Protein AF-A0A7X1J0X2-F1 (afdb_monomer_lite)

Foldseek 3Di:
DPPQPCLQVLNQDQLNVLLVVCCVVPVDPLSVVLNVLSVDNCPDPVSSVVNRVSSVPDVSLVVSLVVLLVVLVVQLVVLVVPDDDPVSVVSNVVSVVSSVVSD

InterPro domains:
  IPR008949 Isoprenoid synthase domain superfamily [G3DSA:1.10.600.10] (1-102)
  IPR008949 Isoprenoid synthase domain superfamily [SSF48576] (1-101)

pLDDT: mean 92.29, std 8.59, range [50.12, 98.19]

Secondary structure (DSSP, 8-state):
--TTHHHHTT---HHHHHHHHHHHHH--HHHHHHHHHHHS---SHHHHHHHHHHHHHSHHHHHHHHHHHHHHHHHHHHHTTSPPSHHHHHHHHHHHHHHHHT-

Radius of gyration: 17.36 Å; chains: 1; bounding box: 36×30×46 Å

Sequence (103 aa):
KTPGTDLREGIPTLPVLRLRERAQRLGLAEDIALCELLDSDLTDDVRHAEALTALRVHPALEQARRDTVRYAEDARASLAPLPECDAKAALMELCDAVVHRAG

Organism: NCBI:txid2759956

Structure (mmCIF, N/CA/C/O backbone):
data_AF-A0A7X1J0X2-F1
#
_entry.id   AF-A0A7X1J0X2-F1
#
loop_
_atom_site.group_PDB
_atom_site.id
_atom_site.type_symbol
_atom_site.label_atom_id
_atom_site.label_alt_id
_atom_site.label_comp_id
_atom_site.label_asym_id
_atom_site.label_entity_id
_atom_site.label_seq_id
_atom_site.pdbx_PDB_ins_code
_atom_site.Cartn_x
_atom_site.Cartn_y
_atom_site.Cartn_z
_atom_site.occupancy
_atom_site.B_iso_or_equiv
_atom_site.auth_seq_id
_atom_site.auth_comp_id
_atom_site.auth_asym_id
_atom_site.auth_atom_id
_atom_site.pdbx_PDB_model_num
ATOM 1 N N . LYS A 1 1 ? -1.779 15.455 -2.492 1.00 54.75 1 LYS A N 1
ATOM 2 C CA . LYS A 1 1 ? -3.061 15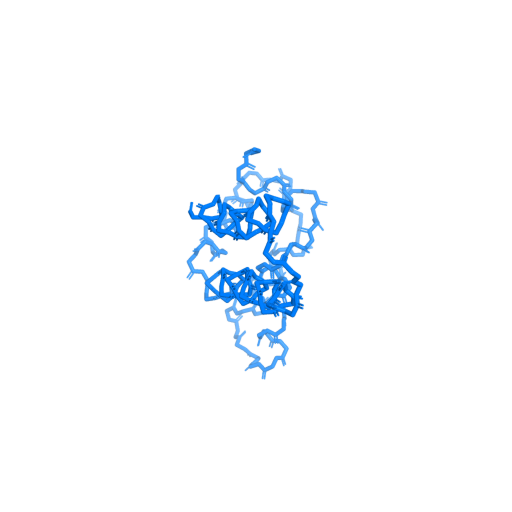.322 -1.759 1.00 54.75 1 LYS A CA 1
ATOM 3 C C . LYS A 1 1 ? -2.771 15.401 -0.267 1.00 54.75 1 LYS A C 1
ATOM 5 O O . LYS A 1 1 ? -1.675 15.008 0.121 1.00 54.75 1 LYS A O 1
ATOM 10 N N . THR A 1 2 ? -3.709 15.886 0.545 1.00 64.81 2 THR A N 1
ATOM 11 C CA . THR A 1 2 ? -3.591 15.818 2.009 1.00 64.81 2 THR A CA 1
ATOM 12 C C . THR A 1 2 ? -3.608 14.344 2.442 1.00 64.81 2 THR A C 1
ATOM 14 O O . THR A 1 2 ? -4.482 13.601 1.979 1.00 64.81 2 THR A O 1
ATOM 17 N N . PRO A 1 3 ? -2.651 13.875 3.266 1.00 73.44 3 PRO A N 1
ATOM 18 C CA . PRO A 1 3 ? -2.630 12.489 3.734 1.00 73.44 3 PRO A CA 1
ATOM 19 C C . PRO A 1 3 ? -3.958 12.088 4.392 1.00 73.44 3 PRO A C 1
ATOM 21 O O . PRO A 1 3 ? -4.514 12.855 5.171 1.00 73.44 3 PRO A O 1
ATOM 24 N N . GLY A 1 4 ? -4.462 10.890 4.081 1.00 81.06 4 GLY A N 1
ATOM 25 C CA . GLY A 1 4 ? -5.699 10.362 4.668 1.00 81.06 4 GLY A CA 1
ATOM 26 C C . GLY A 1 4 ? -7.001 10.796 3.984 1.00 81.06 4 GLY A C 1
ATOM 27 O O . GLY A 1 4 ? -8.061 10.445 4.487 1.00 81.06 4 GLY A O 1
ATOM 28 N N . THR A 1 5 ? -6.954 11.509 2.851 1.00 87.19 5 THR A N 1
ATOM 29 C CA . THR A 1 5 ? -8.169 11.861 2.078 1.00 87.19 5 THR A CA 1
ATOM 30 C C . THR A 1 5 ? -8.973 10.612 1.701 1.00 87.19 5 THR A C 1
ATOM 32 O O . THR A 1 5 ? -10.163 10.549 1.981 1.00 87.19 5 THR A O 1
ATOM 35 N N . ASP A 1 6 ? -8.299 9.577 1.187 1.00 90.62 6 ASP A N 1
ATOM 36 C CA . ASP A 1 6 ? -8.953 8.326 0.783 1.00 90.62 6 ASP A CA 1
ATOM 37 C C . ASP A 1 6 ? -9.651 7.625 1.969 1.00 90.62 6 ASP A C 1
ATOM 39 O O . ASP A 1 6 ? -10.677 6.981 1.781 1.00 90.62 6 ASP A O 1
ATOM 43 N N . LEU A 1 7 ? -9.151 7.800 3.205 1.00 89.88 7 LEU A N 1
ATOM 44 C CA . LEU A 1 7 ? -9.811 7.275 4.409 1.00 89.88 7 LEU A CA 1
ATOM 45 C C . LEU A 1 7 ? -11.144 7.981 4.682 1.00 89.88 7 LEU A C 1
ATOM 47 O O . LEU A 1 7 ? -12.112 7.320 5.037 1.00 89.88 7 LEU A O 1
ATOM 51 N N . ARG A 1 8 ? -11.221 9.305 4.484 1.00 89.94 8 ARG A N 1
ATOM 52 C CA . ARG A 1 8 ? -12.485 10.055 4.646 1.00 89.94 8 ARG A CA 1
ATOM 53 C C . ARG A 1 8 ? -13.503 9.714 3.575 1.00 89.94 8 ARG A C 1
ATOM 55 O O . ARG A 1 8 ? -14.698 9.741 3.832 1.00 89.94 8 ARG A O 1
ATOM 62 N N . GLU A 1 9 ? -13.022 9.404 2.379 1.00 89.50 9 GLU A N 1
ATOM 63 C CA . GLU A 1 9 ? -13.857 8.974 1.258 1.00 89.50 9 GLU A CA 1
ATOM 64 C C . GLU A 1 9 ? -14.275 7.495 1.379 1.00 89.50 9 GLU A C 1
ATOM 66 O O . GLU A 1 9 ? -15.028 7.004 0.541 1.00 89.50 9 GLU A O 1
ATOM 71 N N . GLY A 1 10 ? -13.796 6.774 2.405 1.00 87.94 10 GLY A N 1
ATOM 72 C CA . GLY A 1 10 ? -14.081 5.352 2.599 1.00 87.94 10 GLY A CA 1
ATOM 73 C C . GLY A 1 10 ? -13.469 4.461 1.515 1.00 87.94 10 GLY A C 1
ATOM 74 O O . GLY A 1 10 ? -13.956 3.358 1.271 1.00 87.94 10 GLY A O 1
ATOM 75 N N . ILE A 1 11 ? -12.418 4.929 0.835 1.00 90.88 11 ILE A N 1
ATOM 76 C CA . ILE A 1 11 ? -11.767 4.217 -0.264 1.00 90.88 11 ILE A CA 1
ATOM 77 C C . ILE A 1 11 ? -10.656 3.323 0.310 1.00 90.88 11 ILE A C 1
ATOM 79 O O . ILE A 1 11 ? -9.630 3.827 0.784 1.00 90.88 11 ILE A O 1
ATOM 83 N N . PRO A 1 12 ? -10.799 1.985 0.247 1.00 91.81 12 PRO A N 1
ATOM 84 C CA . PRO A 1 12 ? -9.802 1.072 0.785 1.00 91.81 12 PRO A CA 1
ATOM 85 C C . PRO A 1 12 ? -8.586 0.999 -0.145 1.00 91.81 12 PRO A C 1
ATOM 87 O O . PRO A 1 12 ? -8.552 0.244 -1.117 1.00 91.81 12 PRO A O 1
ATOM 90 N N . THR A 1 13 ? -7.560 1.787 0.166 1.00 93.75 13 THR A N 1
ATOM 91 C CA . THR A 1 13 ? -6.259 1.725 -0.516 1.00 93.75 13 THR A CA 1
ATOM 92 C C . THR A 1 13 ? -5.444 0.506 -0.072 1.00 93.75 13 THR A C 1
ATOM 94 O O . THR A 1 13 ? -5.796 -0.198 0.877 1.00 93.75 13 THR A O 1
ATOM 97 N N . LEU A 1 14 ? -4.324 0.238 -0.752 1.00 94.69 14 LEU A N 1
ATOM 98 C CA . LEU A 1 14 ? -3.524 -0.974 -0.541 1.00 94.69 14 LEU A CA 1
ATOM 99 C C . LEU A 1 14 ? -3.133 -1.249 0.931 1.00 94.69 14 LEU A C 1
ATOM 101 O O . LEU A 1 14 ? -3.275 -2.399 1.346 1.00 94.69 14 LEU A O 1
ATOM 105 N N . PRO A 1 15 ? -2.719 -0.264 1.759 1.00 95.12 15 PRO A N 1
ATOM 106 C CA . PRO A 1 15 ? -2.459 -0.510 3.182 1.00 95.12 15 PRO A CA 1
ATOM 107 C C . PRO A 1 15 ? -3.681 -1.046 3.946 1.00 95.12 15 PRO A C 1
ATOM 109 O O . PRO A 1 15 ? -3.539 -1.948 4.768 1.00 95.12 15 PRO A O 1
ATOM 112 N N . VAL A 1 16 ? -4.885 -0.544 3.644 1.00 96.50 16 VAL A N 1
ATOM 113 C CA . VAL A 1 16 ? -6.144 -1.005 4.258 1.00 96.50 16 VAL A CA 1
ATOM 114 C C . VAL A 1 16 ? -6.470 -2.430 3.811 1.00 96.50 16 VAL A C 1
ATOM 116 O O . VAL A 1 16 ? -6.841 -3.271 4.627 1.00 96.50 16 VAL A O 1
ATOM 119 N N . LEU A 1 17 ? -6.271 -2.742 2.527 1.00 97.12 17 LEU A N 1
ATOM 120 C CA . LEU A 1 17 ? -6.472 -4.098 2.007 1.00 97.12 17 LEU A CA 1
ATOM 121 C C . LEU A 1 17 ? -5.517 -5.106 2.665 1.00 97.12 17 LEU A C 1
ATOM 123 O O . LEU A 1 17 ? -5.947 -6.186 3.066 1.00 97.12 17 LEU A O 1
ATOM 127 N N . ARG A 1 18 ? -4.241 -4.738 2.843 1.00 97.81 18 ARG A N 1
ATOM 128 C CA . ARG A 1 18 ? -3.244 -5.580 3.525 1.00 97.81 18 ARG A CA 1
ATOM 129 C C . ARG A 1 18 ? -3.527 -5.761 5.009 1.00 97.81 18 ARG A C 1
ATOM 131 O O . ARG A 1 18 ? -3.297 -6.849 5.532 1.00 97.81 18 ARG A O 1
ATOM 138 N N . LEU A 1 19 ? -4.040 -4.733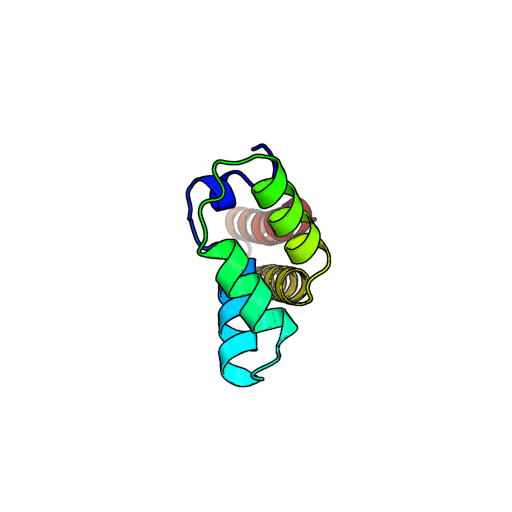 5.681 1.00 98.00 19 LEU A N 1
ATOM 139 C CA . LEU A 1 19 ? -4.526 -4.853 7.054 1.00 98.00 19 LEU A CA 1
ATOM 140 C C . LEU A 1 19 ? -5.667 -5.878 7.136 1.00 98.00 19 LEU A C 1
ATOM 142 O O . LEU A 1 19 ? -5.579 -6.803 7.936 1.00 98.00 19 LEU A O 1
ATOM 146 N N . ARG A 1 20 ? -6.690 -5.770 6.279 1.00 97.94 20 ARG A N 1
ATOM 147 C CA . ARG A 1 20 ? -7.835 -6.699 6.275 1.00 97.94 20 ARG A CA 1
ATOM 148 C C . ARG A 1 20 ? -7.416 -8.143 5.992 1.00 97.94 20 ARG A C 1
ATOM 150 O O . ARG A 1 20 ? -7.863 -9.057 6.677 1.00 97.94 20 ARG A O 1
ATOM 157 N N . GLU A 1 21 ? -6.523 -8.354 5.027 1.00 97.94 21 GLU A N 1
ATOM 158 C CA . GLU A 1 21 ? -5.950 -9.677 4.742 1.00 97.94 21 GLU A CA 1
ATOM 159 C C . GLU A 1 21 ? -5.213 -10.247 5.965 1.00 97.94 21 GLU A C 1
ATOM 161 O O . GLU A 1 21 ? -5.364 -11.420 6.312 1.00 97.94 21 GLU A O 1
ATOM 166 N N . ARG A 1 22 ? -4.420 -9.413 6.647 1.00 97.38 22 ARG A N 1
ATOM 167 C CA . ARG A 1 22 ? -3.693 -9.808 7.855 1.00 97.38 22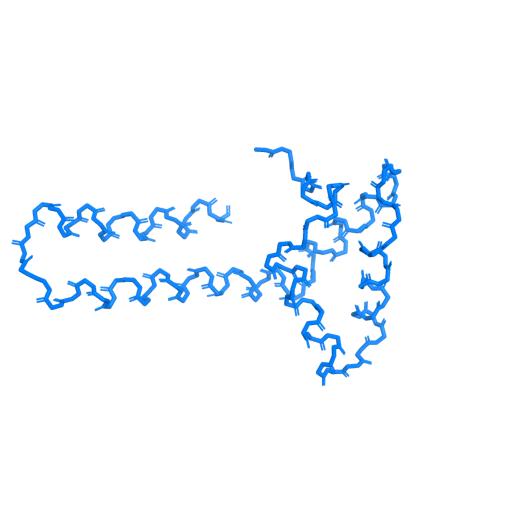 ARG A CA 1
ATOM 168 C C . ARG A 1 22 ? -4.646 -10.146 9.006 1.00 97.38 22 ARG A C 1
ATOM 170 O O . ARG A 1 22 ? -4.456 -11.196 9.616 1.00 97.38 22 ARG A O 1
ATOM 177 N N . ALA A 1 23 ? -5.682 -9.336 9.229 1.00 97.69 23 ALA A N 1
ATOM 178 C CA . ALA A 1 23 ? -6.729 -9.585 10.218 1.00 97.69 23 ALA A CA 1
ATOM 179 C C . ALA A 1 23 ? -7.426 -10.930 9.967 1.00 97.69 23 ALA A C 1
ATOM 181 O O . ALA A 1 23 ? -7.535 -11.747 10.875 1.00 97.69 23 ALA A O 1
ATOM 182 N N . GLN A 1 24 ? -7.819 -11.209 8.719 1.00 97.75 24 GLN A N 1
ATOM 183 C CA . GLN A 1 24 ? -8.453 -12.478 8.341 1.00 97.75 24 GLN A CA 1
ATOM 184 C C . GLN A 1 24 ? -7.529 -13.682 8.549 1.00 97.75 24 GLN A C 1
ATOM 186 O O . GLN A 1 24 ? -7.972 -14.742 8.983 1.00 97.75 24 GLN A O 1
ATOM 191 N N . ARG A 1 25 ? -6.239 -13.532 8.231 1.00 97.88 25 ARG A N 1
ATOM 192 C CA . ARG A 1 25 ? -5.268 -14.629 8.289 1.00 97.88 25 ARG A CA 1
ATOM 193 C C . ARG A 1 25 ? -4.765 -14.923 9.700 1.00 97.88 25 ARG A C 1
ATOM 195 O O . ARG A 1 25 ? -4.490 -16.079 10.006 1.00 97.88 25 ARG A O 1
ATOM 202 N N . LEU A 1 26 ? -4.551 -13.890 10.514 1.00 97.38 26 LEU A N 1
ATOM 203 C CA . LEU A 1 26 ? -3.920 -14.011 11.831 1.00 97.38 26 LEU A CA 1
ATOM 204 C C . LEU A 1 26 ? -4.905 -13.872 12.994 1.00 97.38 26 LEU A C 1
ATOM 206 O O . LEU A 1 26 ? -4.595 -14.344 14.083 1.00 97.38 26 LEU A O 1
ATOM 210 N N . GLY A 1 27 ? -6.060 -13.235 12.787 1.00 96.31 27 GLY A N 1
ATOM 211 C CA . GLY A 1 27 ? -7.071 -13.037 13.828 1.00 96.31 27 GLY A CA 1
ATOM 212 C C . GLY A 1 27 ? -6.599 -12.178 15.004 1.00 96.31 27 GLY A C 1
ATOM 213 O O . GLY A 1 27 ? -7.092 -12.354 16.115 1.00 96.31 27 GLY A O 1
ATOM 214 N N . LEU A 1 28 ? -5.619 -11.293 14.790 1.00 96.94 28 LEU A N 1
ATOM 215 C CA . LEU A 1 28 ? -5.087 -10.425 15.841 1.00 96.94 28 LEU A CA 1
ATOM 216 C C . LEU A 1 28 ? -6.136 -9.386 16.250 1.00 96.94 28 LEU A C 1
ATOM 218 O O . LEU A 1 28 ? -6.746 -8.745 15.392 1.00 96.94 28 LEU A O 1
ATOM 222 N N . ALA A 1 29 ? -6.338 -9.216 17.557 1.00 97.31 29 ALA A N 1
ATOM 223 C CA . ALA A 1 29 ? -7.370 -8.329 18.089 1.00 97.31 29 ALA A CA 1
ATOM 224 C C . ALA A 1 29 ? -7.131 -6.867 17.683 1.00 97.31 29 ALA A C 1
ATOM 226 O O . ALA A 1 29 ? -8.077 -6.155 17.357 1.00 97.31 29 ALA A O 1
ATOM 227 N N . GLU A 1 30 ? -5.869 -6.436 17.644 1.00 96.31 30 GLU A N 1
ATOM 228 C CA . GLU A 1 30 ? -5.470 -5.103 17.200 1.00 96.31 30 GLU A CA 1
ATOM 229 C C . GLU A 1 30 ? -5.761 -4.856 15.711 1.00 96.31 30 GLU A C 1
ATOM 231 O O . GLU A 1 30 ? -6.217 -3.771 15.347 1.00 96.31 30 GLU A O 1
ATOM 236 N N . ASP A 1 31 ? -5.571 -5.868 14.858 1.00 97.81 31 ASP A N 1
ATOM 237 C CA . ASP A 1 31 ? -5.833 -5.759 13.422 1.00 97.81 31 ASP A CA 1
ATOM 238 C C . ASP A 1 31 ? -7.347 -5.673 13.165 1.00 97.81 31 ASP A C 1
ATOM 240 O O . ASP A 1 31 ? -7.796 -4.888 12.327 1.00 97.81 31 ASP A O 1
ATOM 244 N N . ILE A 1 32 ? -8.137 -6.462 13.904 1.00 98.19 32 ILE A N 1
ATOM 245 C CA . ILE A 1 32 ? -9.605 -6.456 13.832 1.00 98.19 32 ILE A CA 1
ATOM 246 C C . ILE A 1 32 ? -10.152 -5.105 14.303 1.00 98.19 32 ILE A C 1
ATOM 248 O O . ILE A 1 32 ? -10.922 -4.484 13.574 1.00 98.19 32 ILE A O 1
ATOM 252 N N . ALA A 1 33 ? -9.702 -4.606 15.458 1.00 97.75 33 ALA A N 1
ATOM 253 C CA . ALA A 1 33 ? -10.140 -3.315 15.989 1.00 97.75 33 ALA A CA 1
ATOM 254 C C . ALA A 1 33 ? -9.799 -2.152 15.042 1.00 97.75 33 ALA A C 1
ATOM 256 O O . ALA A 1 33 ? -10.606 -1.244 14.846 1.00 97.75 33 ALA A O 1
ATOM 257 N N . LEU A 1 34 ? -8.623 -2.187 14.402 1.00 97.50 34 LEU A N 1
ATOM 258 C CA . LEU A 1 34 ? -8.269 -1.179 13.405 1.00 97.50 34 LEU A CA 1
ATOM 259 C C . LEU A 1 34 ? -9.134 -1.289 12.139 1.00 97.50 34 LEU A C 1
ATOM 261 O O . LEU A 1 34 ? -9.494 -0.259 11.571 1.00 97.50 34 LEU A O 1
ATOM 265 N N . CYS A 1 35 ? -9.503 -2.499 11.702 1.00 97.62 35 CYS A N 1
ATOM 266 C CA . CYS A 1 35 ? -10.472 -2.667 10.612 1.00 97.62 35 CYS A CA 1
ATOM 267 C C . CYS A 1 35 ? -11.832 -2.055 10.974 1.00 97.62 35 CYS A C 1
ATOM 269 O O . CYS A 1 35 ? -12.379 -1.301 10.177 1.00 97.62 35 CYS A O 1
ATOM 271 N N . GLU A 1 36 ? -12.340 -2.316 12.180 1.00 96.81 36 GLU A N 1
ATOM 272 C CA . GLU A 1 36 ? -13.614 -1.762 12.659 1.00 96.81 36 GLU A CA 1
ATOM 273 C C . GLU A 1 36 ? -13.587 -0.229 12.737 1.00 96.81 36 GLU A C 1
ATOM 275 O O . GLU A 1 36 ? -14.548 0.428 12.334 1.00 96.81 36 GLU A O 1
ATOM 280 N N . LEU A 1 37 ? -12.477 0.359 13.199 1.00 96.06 37 LEU A N 1
ATOM 281 C CA . LEU A 1 37 ? -12.295 1.811 13.198 1.00 96.06 37 LEU A CA 1
ATOM 282 C C . LEU A 1 37 ? -12.327 2.380 11.771 1.00 96.06 37 LEU A C 1
ATOM 284 O O . LEU A 1 37 ? -12.982 3.396 11.537 1.00 96.06 37 LEU A O 1
ATOM 288 N N . LEU A 1 38 ? -11.651 1.726 10.822 1.00 95.44 38 LEU A N 1
ATOM 289 C CA . LEU A 1 38 ? -11.609 2.139 9.414 1.00 95.44 38 LEU 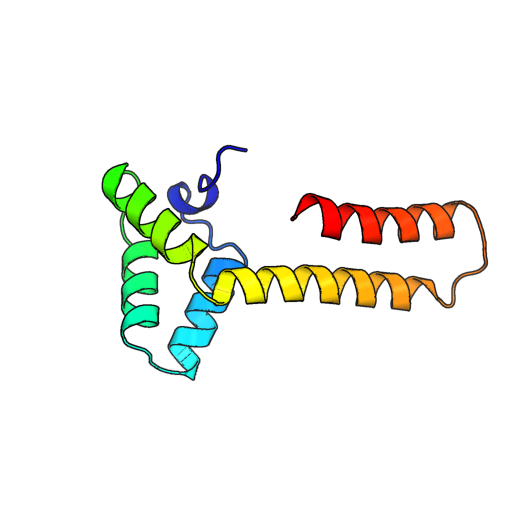A CA 1
ATOM 290 C C . LEU A 1 38 ? -12.950 1.973 8.687 1.00 95.44 38 LEU A C 1
ATOM 292 O O . LEU A 1 38 ? -13.195 2.691 7.721 1.00 95.44 38 LEU A O 1
ATOM 296 N N . ASP A 1 39 ? -13.796 1.052 9.145 1.00 94.44 39 ASP A N 1
ATOM 297 C CA . ASP A 1 39 ? -15.153 0.840 8.629 1.00 94.44 39 ASP A CA 1
ATOM 298 C C . ASP A 1 39 ? -16.189 1.773 9.291 1.00 94.44 39 ASP A C 1
ATOM 300 O O . ASP A 1 39 ? -17.347 1.822 8.869 1.00 94.44 39 ASP A O 1
ATOM 304 N N . SER A 1 40 ? -15.788 2.517 10.328 1.00 93.19 40 SER A N 1
ATOM 305 C CA . SER A 1 40 ? -16.638 3.494 11.010 1.00 93.19 40 SER A CA 1
ATOM 306 C C . SER A 1 40 ? -16.713 4.834 10.265 1.00 93.19 40 SER A C 1
ATOM 308 O O . SER A 1 40 ? -16.006 5.078 9.290 1.00 93.19 40 SER A O 1
ATOM 310 N N . ASP A 1 41 ? -17.581 5.733 10.732 1.00 91.75 41 ASP A N 1
ATOM 311 C CA . ASP A 1 41 ? -17.647 7.095 10.203 1.00 91.75 41 ASP A CA 1
ATOM 312 C C . ASP A 1 41 ? -16.386 7.896 10.588 1.00 91.75 41 ASP A C 1
ATOM 314 O O . ASP A 1 41 ? -16.162 8.217 11.759 1.00 91.75 41 ASP A O 1
ATOM 318 N N . LEU A 1 42 ? -15.567 8.213 9.581 1.00 93.12 42 LEU A N 1
ATOM 319 C CA . LEU A 1 42 ? -14.339 9.007 9.694 1.00 93.12 42 LEU A CA 1
ATOM 320 C C . LEU A 1 42 ? -14.525 10.465 9.236 1.00 93.12 42 LEU A C 1
ATOM 322 O O . LEU A 1 42 ? -13.546 11.144 8.911 1.00 93.12 42 LEU A O 1
ATOM 326 N N . THR A 1 43 ? -15.765 10.963 9.170 1.00 88.94 43 THR A N 1
ATOM 327 C CA . THR A 1 43 ? -16.019 12.395 8.932 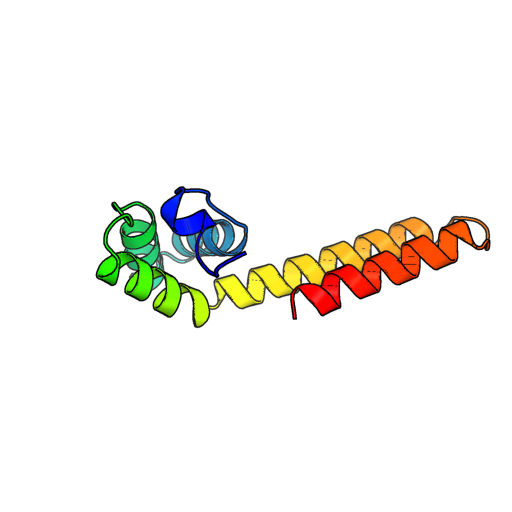1.00 88.94 43 THR A CA 1
ATOM 328 C C . THR A 1 43 ? -15.555 13.261 10.104 1.00 88.94 43 THR A C 1
ATOM 330 O O . THR A 1 43 ? -15.115 14.390 9.882 1.00 88.94 43 THR A O 1
ATOM 333 N N . ASP A 1 44 ? -15.578 12.712 11.322 1.00 90.94 44 ASP A N 1
ATOM 334 C CA . ASP A 1 44 ? -15.010 13.317 12.526 1.00 90.94 44 ASP A CA 1
ATOM 335 C C . ASP A 1 44 ? -13.470 13.353 12.492 1.00 90.94 44 ASP A C 1
ATOM 337 O O . ASP A 1 44 ? -12.799 12.352 12.225 1.00 90.94 44 ASP A O 1
ATOM 341 N N . ASP A 1 45 ? -12.898 14.515 12.816 1.00 91.25 45 ASP A N 1
ATOM 342 C CA . ASP A 1 45 ? -11.454 14.751 12.746 1.00 91.25 45 ASP A CA 1
ATOM 343 C C . ASP A 1 45 ? -10.664 13.933 13.771 1.00 91.25 45 ASP A C 1
ATOM 345 O O . ASP A 1 45 ? -9.532 13.532 13.486 1.00 91.25 45 ASP A O 1
ATOM 349 N N . VAL A 1 46 ? -11.244 13.665 14.945 1.00 93.31 46 VAL A N 1
ATOM 350 C CA . VAL A 1 46 ? -10.571 12.907 16.009 1.00 93.31 46 VAL A CA 1
ATOM 351 C C . VAL A 1 46 ? -10.433 11.447 15.595 1.00 93.31 46 VAL A C 1
ATOM 353 O O . VAL A 1 46 ? -9.320 10.916 15.600 1.00 93.31 46 VAL A O 1
ATOM 356 N N . ARG A 1 47 ? -11.526 10.822 15.145 1.00 92.44 47 ARG A N 1
ATOM 357 C CA . ARG A 1 47 ? -11.506 9.448 14.614 1.00 92.44 47 ARG A CA 1
ATOM 358 C C . ARG A 1 47 ? -10.623 9.316 13.380 1.00 92.44 47 ARG A C 1
ATOM 360 O O . ARG A 1 47 ? -9.866 8.354 13.261 1.00 92.44 47 ARG A O 1
ATOM 367 N N . HIS A 1 48 ? -10.677 10.290 12.470 1.00 94.19 48 HIS A N 1
ATOM 368 C CA . HIS A 1 48 ? -9.815 10.304 11.287 1.00 94.19 48 HIS A CA 1
ATOM 369 C C . HIS A 1 48 ? -8.329 10.340 11.665 1.00 94.19 48 HIS A C 1
ATOM 371 O O . HIS A 1 48 ? -7.531 9.580 11.110 1.00 94.19 48 HIS A O 1
ATOM 377 N N . ALA A 1 49 ? -7.954 11.181 12.633 1.00 93.88 49 ALA A N 1
ATOM 378 C CA . ALA A 1 49 ? -6.584 11.275 13.124 1.00 93.88 49 ALA A CA 1
ATOM 379 C C . ALA A 1 49 ? -6.132 9.997 13.849 1.00 93.88 49 ALA A C 1
ATOM 381 O O . ALA A 1 49 ? -4.985 9.574 13.674 1.00 93.88 49 ALA A O 1
ATOM 382 N N . GLU A 1 50 ? -7.020 9.367 14.620 1.00 95.38 50 GLU A N 1
ATOM 383 C CA . GLU A 1 50 ? -6.774 8.083 15.280 1.00 95.38 50 GLU A CA 1
ATOM 384 C C . GLU A 1 50 ? -6.490 6.981 14.251 1.00 95.38 50 GLU A C 1
ATOM 386 O O . GLU A 1 50 ? -5.420 6.365 14.283 1.00 95.38 50 GLU A O 1
ATOM 391 N N . ALA A 1 51 ? -7.385 6.808 13.273 1.00 95.38 51 ALA A N 1
ATOM 392 C CA . ALA A 1 51 ? -7.241 5.820 12.208 1.00 95.38 51 ALA A CA 1
ATOM 393 C C . ALA A 1 51 ? -5.954 6.040 11.400 1.00 95.38 51 ALA A C 1
ATOM 395 O O . ALA A 1 51 ? -5.203 5.099 11.127 1.00 95.38 51 ALA A O 1
ATOM 396 N N . LEU A 1 52 ? -5.655 7.296 11.051 1.00 94.31 52 LEU A N 1
ATOM 397 C CA . LEU A 1 52 ? -4.445 7.648 10.314 1.00 94.31 52 LEU A CA 1
ATOM 398 C C . LEU A 1 52 ? -3.174 7.365 11.127 1.00 94.31 52 LEU A C 1
ATOM 400 O O . LEU A 1 52 ? -2.187 6.883 10.569 1.00 94.31 52 LEU A O 1
ATOM 404 N N . THR A 1 53 ? -3.180 7.659 12.427 1.00 95.25 53 THR A N 1
ATOM 405 C CA . THR A 1 53 ? -2.035 7.416 13.317 1.00 95.25 53 THR A CA 1
ATOM 406 C C . THR A 1 53 ? -1.781 5.925 13.482 1.00 95.25 53 THR A C 1
ATOM 408 O O . THR A 1 53 ? -0.643 5.483 13.316 1.00 95.25 53 THR A O 1
ATOM 411 N N . ALA A 1 54 ? -2.835 5.144 13.725 1.00 96.19 54 ALA A N 1
ATOM 412 C CA . ALA A 1 54 ? -2.740 3.696 13.837 1.00 96.19 54 ALA A CA 1
ATOM 413 C C . ALA A 1 54 ? -2.217 3.069 12.535 1.00 96.19 54 ALA A C 1
ATOM 415 O O . ALA A 1 54 ? -1.253 2.305 12.559 1.00 96.19 54 ALA A O 1
ATOM 416 N N . LEU A 1 55 ? -2.768 3.461 11.379 1.00 95.00 55 LEU A N 1
ATOM 417 C CA . LEU A 1 55 ? -2.354 2.920 10.083 1.00 95.00 55 LEU A CA 1
ATOM 418 C C . LEU A 1 55 ? -0.903 3.284 9.719 1.00 95.00 55 LEU A C 1
ATOM 420 O O . LEU A 1 55 ? -0.216 2.482 9.089 1.00 95.00 55 LEU A O 1
ATOM 424 N N . ARG A 1 56 ? -0.413 4.464 10.129 1.00 93.75 56 ARG A N 1
ATOM 425 C CA . ARG A 1 56 ? 0.962 4.928 9.850 1.00 93.75 56 ARG A CA 1
ATOM 426 C C . ARG A 1 56 ? 2.049 4.064 10.476 1.00 93.75 56 ARG A C 1
ATOM 428 O O . ARG A 1 56 ? 3.120 3.940 9.893 1.00 93.75 56 ARG A O 1
ATOM 435 N N . VAL A 1 57 ? 1.792 3.502 11.653 1.00 95.25 57 VAL A N 1
ATOM 436 C CA . VAL A 1 57 ? 2.752 2.636 12.358 1.00 95.25 57 VAL A CA 1
ATOM 437 C C . VAL A 1 57 ? 2.471 1.150 12.132 1.00 95.25 57 VAL A C 1
ATOM 439 O O . VAL A 1 57 ? 3.253 0.299 12.549 1.00 95.25 57 VAL A O 1
ATOM 442 N N . HIS A 1 58 ? 1.359 0.826 11.470 1.00 97.31 58 HIS A N 1
ATOM 443 C CA . HIS A 1 58 ? 0.925 -0.545 11.274 1.00 97.31 58 HIS A CA 1
ATOM 444 C C . HIS A 1 58 ? 1.792 -1.279 10.226 1.00 97.31 58 HIS A C 1
ATOM 446 O O . HIS A 1 58 ? 2.058 -0.729 9.151 1.00 97.31 58 HIS A O 1
ATOM 452 N N . PRO A 1 59 ? 2.158 -2.562 10.444 1.00 96.19 59 PRO A N 1
ATOM 453 C CA . PRO A 1 59 ? 2.958 -3.349 9.495 1.00 96.19 59 PRO A CA 1
ATOM 454 C C . PRO A 1 59 ? 2.386 -3.443 8.071 1.00 96.19 59 PRO A C 1
ATOM 456 O O . PRO A 1 59 ? 3.124 -3.678 7.115 1.00 96.19 59 PRO A O 1
ATOM 459 N N . ALA A 1 60 ? 1.074 -3.261 7.905 1.00 96.06 60 ALA A N 1
ATOM 460 C CA . ALA A 1 60 ? 0.424 -3.272 6.593 1.00 96.06 60 ALA A CA 1
ATOM 461 C C . ALA A 1 60 ? 0.893 -2.132 5.672 1.00 96.06 60 ALA A C 1
ATOM 463 O O . ALA A 1 60 ? 0.906 -2.313 4.454 1.00 96.06 60 ALA A O 1
ATOM 464 N N . LEU A 1 61 ? 1.307 -0.984 6.225 1.00 94.19 61 LEU A N 1
ATOM 465 C CA . LEU A 1 61 ? 1.842 0.116 5.421 1.00 94.19 61 LEU A CA 1
ATOM 466 C C . LEU A 1 61 ? 3.187 -0.264 4.795 1.00 94.19 61 LEU A C 1
ATOM 468 O O . LEU A 1 61 ? 3.396 -0.071 3.598 1.00 94.19 61 LEU A O 1
ATOM 472 N N . GLU A 1 62 ? 4.066 -0.877 5.585 1.00 93.00 62 GLU A N 1
ATOM 473 C CA . GLU A 1 62 ? 5.345 -1.393 5.098 1.00 93.00 62 GLU A CA 1
ATOM 474 C C . GLU A 1 62 ? 5.140 -2.534 4.088 1.00 93.00 62 GLU A C 1
ATOM 476 O O . GLU A 1 62 ? 5.815 -2.596 3.062 1.00 93.00 62 GLU A O 1
ATOM 481 N N . GLN A 1 63 ? 4.141 -3.397 4.298 1.00 95.19 63 GLN A N 1
ATOM 482 C CA . GLN A 1 63 ? 3.780 -4.415 3.310 1.00 95.19 63 GLN A CA 1
ATOM 483 C C . GLN A 1 63 ? 3.329 -3.796 1.974 1.00 95.19 63 GLN A C 1
ATOM 485 O O . GLN A 1 63 ? 3.746 -4.262 0.913 1.00 95.19 63 GLN A O 1
ATOM 490 N N . ALA A 1 64 ? 2.533 -2.724 2.008 1.00 93.94 64 ALA A N 1
ATOM 491 C CA . ALA A 1 64 ? 2.111 -2.001 0.808 1.00 93.94 64 ALA A CA 1
ATOM 492 C C . ALA A 1 64 ? 3.283 -1.286 0.101 1.00 93.94 64 ALA A C 1
ATOM 494 O O . ALA A 1 64 ? 3.334 -1.249 -1.133 1.00 93.94 64 ALA A O 1
ATOM 495 N N . ARG A 1 65 ? 4.269 -0.768 0.852 1.00 92.00 65 ARG A N 1
ATOM 496 C CA . ARG A 1 65 ? 5.522 -0.261 0.264 1.00 92.00 65 ARG A CA 1
ATOM 497 C C . ARG A 1 65 ? 6.277 -1.356 -0.478 1.00 92.00 65 ARG A C 1
ATOM 499 O O . ARG A 1 65 ? 6.683 -1.147 -1.619 1.00 92.00 65 ARG A O 1
ATOM 506 N N . ARG A 1 66 ? 6.438 -2.525 0.145 1.00 94.12 66 ARG A N 1
ATOM 507 C CA . ARG A 1 66 ? 7.118 -3.675 -0.471 1.00 94.12 66 ARG A CA 1
ATOM 508 C C . ARG A 1 66 ? 6.407 -4.152 -1.728 1.00 94.12 66 ARG A C 1
ATOM 510 O O . ARG A 1 66 ? 7.070 -4.491 -2.700 1.00 94.12 66 ARG A O 1
ATOM 517 N N . ASP A 1 67 ? 5.076 -4.126 -1.741 1.00 94.38 67 ASP A N 1
ATOM 518 C CA . ASP A 1 67 ? 4.309 -4.423 -2.951 1.00 94.38 67 ASP A CA 1
ATOM 519 C C . ASP A 1 67 ? 4.623 -3.435 -4.082 1.00 94.38 67 ASP A C 1
ATOM 521 O O . ASP A 1 67 ? 4.805 -3.863 -5.218 1.00 94.38 67 ASP A O 1
ATOM 525 N N . THR A 1 68 ? 4.735 -2.136 -3.781 1.00 91.44 68 THR A N 1
ATOM 526 C CA . THR A 1 68 ? 5.134 -1.116 -4.770 1.00 91.44 68 THR A CA 1
ATOM 527 C C . THR A 1 68 ? 6.515 -1.414 -5.357 1.00 91.44 68 THR A C 1
ATOM 529 O O . THR A 1 68 ? 6.688 -1.356 -6.572 1.00 91.44 68 THR A O 1
ATOM 532 N N . VAL A 1 69 ? 7.487 -1.768 -4.507 1.00 92.69 69 VAL A N 1
ATOM 533 C CA . VAL A 1 69 ? 8.842 -2.144 -4.945 1.00 92.69 69 VAL A CA 1
ATOM 534 C C . VAL A 1 69 ? 8.797 -3.379 -5.843 1.00 92.69 69 VAL A C 1
ATOM 536 O O . VAL A 1 69 ? 9.323 -3.331 -6.952 1.00 92.69 69 VAL A O 1
ATOM 539 N N . ARG A 1 70 ? 8.100 -4.440 -5.412 1.00 94.94 70 ARG A N 1
ATOM 540 C CA . ARG A 1 70 ? 7.951 -5.677 -6.189 1.00 94.94 70 ARG A CA 1
ATOM 541 C C . ARG A 1 70 ? 7.365 -5.399 -7.571 1.00 94.94 70 ARG A C 1
ATOM 543 O O . ARG A 1 70 ? 7.918 -5.845 -8.565 1.00 94.94 70 ARG A O 1
ATOM 550 N N . TYR A 1 71 ? 6.287 -4.617 -7.659 1.00 94.25 71 TYR A N 1
ATOM 551 C CA . TYR A 1 71 ? 5.683 -4.307 -8.958 1.00 94.25 71 TYR A CA 1
ATOM 552 C C . TYR A 1 71 ? 6.612 -3.506 -9.877 1.00 94.25 71 TYR A C 1
ATOM 554 O O . TYR A 1 71 ? 6.587 -3.708 -11.089 1.00 94.25 71 TYR A O 1
ATOM 562 N N . ALA A 1 72 ? 7.449 -2.620 -9.332 1.00 92.44 72 ALA A N 1
ATOM 563 C CA . ALA A 1 72 ? 8.448 -1.912 -10.129 1.00 92.44 72 ALA A CA 1
ATOM 564 C C . ALA A 1 72 ? 9.561 -2.847 -10.635 1.00 92.44 72 ALA A C 1
ATOM 566 O O . ALA A 1 72 ? 10.040 -2.691 -11.759 1.00 92.44 72 ALA A O 1
ATOM 567 N N . GLU A 1 73 ? 9.966 -3.830 -9.831 1.00 93.81 73 GLU A N 1
ATOM 568 C CA . GLU A 1 73 ? 10.903 -4.882 -10.243 1.00 93.81 73 GLU A CA 1
ATOM 569 C C . GLU A 1 73 ? 10.303 -5.788 -11.325 1.00 93.81 73 GLU A C 1
ATOM 571 O O . GLU A 1 73 ? 10.947 -6.012 -12.350 1.00 93.81 73 GLU A O 1
ATOM 576 N N . ASP A 1 74 ? 9.052 -6.225 -11.161 1.00 96.12 74 ASP A N 1
ATOM 577 C CA . ASP A 1 74 ? 8.328 -7.031 -12.152 1.00 96.12 74 ASP A CA 1
ATOM 578 C C . ASP A 1 74 ? 8.169 -6.275 -13.484 1.00 96.12 74 ASP A C 1
ATOM 580 O O . ASP A 1 74 ? 8.353 -6.838 -14.571 1.00 96.12 74 ASP A O 1
ATOM 584 N N . ALA A 1 75 ? 7.878 -4.971 -13.418 1.00 95.00 75 ALA A N 1
ATOM 585 C CA . ALA A 1 75 ? 7.806 -4.108 -14.593 1.00 95.00 75 ALA A CA 1
ATOM 586 C C . ALA A 1 75 ? 9.161 -4.021 -15.311 1.00 95.00 75 ALA A C 1
ATOM 588 O O . ALA A 1 75 ? 9.221 -4.203 -16.527 1.00 95.00 75 ALA A O 1
ATOM 589 N N . ARG A 1 76 ? 10.266 -3.837 -14.574 1.00 93.56 76 ARG A N 1
ATOM 590 C CA . ARG A 1 76 ? 11.625 -3.867 -15.144 1.00 93.56 76 ARG A CA 1
ATOM 591 C C . ARG A 1 76 ? 11.953 -5.204 -15.797 1.00 93.56 76 ARG A C 1
ATOM 593 O O . ARG A 1 76 ? 12.459 -5.224 -16.918 1.00 93.56 76 ARG A O 1
ATOM 600 N N . ALA A 1 77 ? 11.645 -6.313 -15.128 1.00 95.94 77 ALA A N 1
ATOM 601 C CA . ALA A 1 77 ? 11.869 -7.650 -15.667 1.00 95.94 77 ALA A CA 1
ATOM 602 C C . ALA A 1 77 ? 11.100 -7.864 -16.982 1.00 95.94 77 ALA A C 1
ATOM 604 O O . ALA A 1 77 ? 11.625 -8.461 -17.921 1.00 95.94 77 ALA A O 1
ATOM 605 N N . SER A 1 78 ? 9.896 -7.297 -17.089 1.00 96.88 78 SER A N 1
ATOM 606 C CA . SER A 1 78 ? 9.073 -7.355 -18.302 1.00 96.88 78 SER A CA 1
ATOM 607 C C . SER A 1 78 ? 9.661 -6.565 -19.480 1.00 96.88 78 SER A C 1
ATOM 609 O O . SER A 1 78 ? 9.381 -6.892 -20.632 1.00 96.88 78 SER A O 1
ATOM 611 N N . LEU A 1 79 ? 10.497 -5.551 -19.221 1.00 96.12 79 LEU A N 1
ATOM 612 C CA . LEU A 1 79 ? 11.201 -4.778 -20.256 1.00 96.12 79 LEU A CA 1
ATOM 613 C C . LEU A 1 79 ? 12.489 -5.457 -20.739 1.00 96.12 79 LEU A C 1
ATOM 615 O O . LEU A 1 79 ? 12.970 -5.140 -21.827 1.00 96.12 79 LEU A O 1
ATOM 619 N N . ALA A 1 80 ? 13.050 -6.393 -19.964 1.00 95.12 80 ALA A N 1
ATOM 620 C CA . ALA A 1 80 ? 14.317 -7.056 -20.269 1.00 95.12 80 ALA A CA 1
ATOM 621 C C . ALA A 1 80 ? 14.433 -7.619 -21.706 1.00 95.12 80 ALA A C 1
ATOM 623 O O . ALA A 1 80 ? 15.468 -7.364 -22.326 1.00 95.12 80 ALA A O 1
ATOM 624 N N . PRO A 1 81 ? 13.424 -8.313 -22.282 1.00 97.00 81 PRO A N 1
ATOM 625 C CA . PRO A 1 81 ? 13.541 -8.898 -23.621 1.00 97.00 81 PRO A CA 1
ATOM 626 C C . PRO A 1 81 ? 13.418 -7.884 -24.771 1.00 97.00 81 PRO A C 1
ATOM 628 O O . PRO A 1 81 ? 13.603 -8.261 -25.928 1.00 97.00 81 PRO A O 1
ATOM 631 N N . LEU A 1 82 ? 13.077 -6.620 -24.496 1.00 97.19 82 LEU A N 1
ATOM 632 C CA . LEU A 1 82 ? 12.923 -5.604 -25.537 1.00 97.19 82 LEU A CA 1
ATOM 633 C C . LEU A 1 82 ? 14.291 -5.115 -26.047 1.00 97.19 82 LEU A C 1
ATOM 635 O O . LEU A 1 82 ? 15.235 -5.033 -25.254 1.00 97.19 82 LEU A O 1
ATOM 639 N N . PRO A 1 83 ? 14.408 -4.737 -27.335 1.00 97.50 83 PRO A N 1
ATOM 640 C CA . PRO A 1 83 ? 15.620 -4.117 -27.866 1.00 97.50 83 PRO A CA 1
ATOM 641 C C . PRO A 1 83 ? 16.003 -2.842 -27.108 1.00 97.50 83 PRO A C 1
ATOM 643 O O . PRO A 1 83 ? 15.133 -2.105 -26.643 1.00 97.50 83 PRO A O 1
ATOM 646 N N . GLU A 1 84 ? 17.303 -2.560 -27.030 1.00 97.25 84 GLU A N 1
ATOM 647 C CA . GLU A 1 84 ? 17.803 -1.316 -26.441 1.00 97.25 84 GLU A CA 1
ATOM 648 C C . GLU A 1 84 ? 17.417 -0.110 -27.305 1.00 97.25 84 GLU A C 1
ATOM 650 O O . GLU A 1 84 ? 17.731 -0.053 -28.496 1.00 97.25 84 GLU A O 1
ATOM 655 N N . CYS A 1 85 ? 16.717 0.849 -26.700 1.00 98.00 85 CYS A N 1
ATOM 656 C CA . CYS A 1 85 ? 16.334 2.119 -27.309 1.00 98.00 85 CYS A CA 1
ATOM 657 C C . CYS A 1 85 ? 15.931 3.133 -26.230 1.00 98.00 85 CYS A C 1
ATOM 659 O O . CYS A 1 85 ? 15.648 2.763 -25.087 1.00 98.00 85 CYS A O 1
ATOM 661 N N . ASP A 1 86 ? 15.821 4.404 -26.615 1.00 97.88 86 ASP A N 1
ATOM 662 C CA . ASP A 1 86 ? 15.457 5.491 -25.697 1.00 97.88 86 ASP A CA 1
ATOM 663 C C . ASP A 1 86 ? 14.104 5.257 -25.006 1.00 97.88 86 ASP A C 1
ATOM 665 O O . ASP A 1 86 ? 13.928 5.591 -23.837 1.00 97.88 86 ASP A O 1
ATOM 669 N N . ALA A 1 87 ? 13.151 4.618 -25.693 1.00 97.19 87 ALA A N 1
ATOM 670 C CA . ALA A 1 87 ? 11.854 4.289 -25.107 1.00 97.19 87 ALA A CA 1
ATOM 671 C C . ALA A 1 87 ? 11.968 3.244 -23.982 1.00 97.19 87 ALA A C 1
ATOM 673 O O . ALA A 1 87 ? 11.310 3.381 -22.951 1.00 97.19 87 ALA A O 1
ATOM 674 N N . LYS A 1 88 ? 12.821 2.221 -24.149 1.00 96.94 88 LYS A N 1
ATOM 675 C CA . LYS A 1 88 ? 13.096 1.231 -23.096 1.00 96.94 88 LYS A CA 1
ATOM 676 C C . LYS A 1 88 ? 13.759 1.902 -21.893 1.00 96.94 88 LYS A C 1
ATOM 678 O O . LYS A 1 88 ? 13.318 1.677 -20.768 1.00 96.94 88 LYS A O 1
ATOM 683 N N . ALA A 1 89 ? 14.749 2.763 -22.134 1.00 95.94 89 ALA A N 1
ATOM 684 C CA . ALA A 1 89 ? 15.432 3.513 -21.081 1.00 95.94 89 ALA A CA 1
ATOM 685 C C . ALA A 1 89 ? 14.455 4.392 -20.278 1.00 95.94 89 ALA A C 1
ATOM 687 O O . ALA A 1 89 ? 14.406 4.297 -19.053 1.00 95.94 89 ALA A O 1
ATOM 688 N N . ALA A 1 90 ? 13.593 5.154 -20.958 1.00 96.38 90 ALA A N 1
ATOM 689 C CA . ALA A 1 90 ? 12.592 5.999 -20.306 1.00 96.38 90 ALA A CA 1
ATOM 690 C C . ALA A 1 90 ? 11.588 5.196 -19.451 1.00 96.38 90 ALA A C 1
ATOM 692 O O . ALA A 1 90 ? 11.204 5.626 -18.362 1.00 96.38 90 ALA A O 1
ATOM 693 N N . LEU A 1 91 ? 11.166 4.012 -19.911 1.00 95.94 91 LEU A N 1
ATOM 694 C CA . LEU A 1 91 ? 10.283 3.135 -19.132 1.00 95.94 91 LEU A CA 1
ATOM 695 C C . LEU A 1 91 ? 10.985 2.540 -17.901 1.00 95.94 91 LEU A C 1
ATOM 697 O O . LEU A 1 91 ? 10.350 2.388 -16.856 1.00 95.94 91 LEU A O 1
ATOM 701 N N . MET A 1 92 ? 12.283 2.235 -17.994 1.00 93.69 92 MET A N 1
ATOM 702 C CA . MET A 1 92 ? 13.078 1.790 -16.843 1.00 93.69 92 MET A CA 1
ATOM 703 C C . MET A 1 92 ? 13.204 2.896 -15.786 1.00 93.69 92 MET A C 1
ATOM 705 O O . MET A 1 92 ? 12.944 2.632 -14.612 1.00 93.69 92 MET A O 1
ATOM 709 N N . GLU A 1 93 ? 13.499 4.133 -16.199 1.00 93.25 93 GLU A N 1
ATOM 710 C CA . GLU A 1 93 ? 13.551 5.298 -15.301 1.00 93.25 93 GLU A CA 1
ATOM 711 C C . GLU A 1 93 ? 12.199 5.573 -14.630 1.00 93.25 93 GLU A C 1
ATOM 713 O O . GLU A 1 93 ? 12.136 5.889 -13.439 1.00 93.25 93 GLU A O 1
ATOM 718 N N . LEU A 1 94 ? 11.093 5.402 -15.361 1.00 92.56 94 LEU A N 1
ATOM 719 C CA . LEU A 1 94 ? 9.752 5.534 -14.793 1.00 92.56 94 LEU A CA 1
ATOM 720 C C . LEU A 1 94 ? 9.511 4.521 -13.663 1.00 92.56 94 LEU A C 1
ATOM 722 O O . LEU A 1 94 ? 8.926 4.880 -12.638 1.00 92.56 94 LEU A O 1
ATOM 726 N N . CYS A 1 95 ? 9.982 3.279 -13.815 1.00 91.81 95 CYS A N 1
ATOM 727 C CA . CYS A 1 95 ? 9.874 2.264 -12.765 1.00 91.81 95 CYS A CA 1
ATOM 728 C C . CYS A 1 95 ? 10.624 2.688 -11.490 1.00 91.81 95 CYS A C 1
ATOM 730 O O . CYS A 1 95 ? 10.124 2.471 -10.385 1.00 91.81 95 CYS A O 1
ATOM 732 N N . ASP A 1 96 ? 11.782 3.345 -11.619 1.00 87.25 96 ASP A N 1
ATOM 733 C CA . ASP A 1 96 ? 12.509 3.903 -10.474 1.00 87.25 96 ASP A CA 1
ATOM 734 C C . ASP A 1 96 ? 11.759 5.076 -9.844 1.00 87.25 96 ASP A C 1
ATOM 736 O O . ASP A 1 96 ? 11.558 5.108 -8.625 1.00 87.25 96 ASP A O 1
ATOM 740 N N . ALA A 1 97 ? 11.282 6.016 -10.659 1.00 8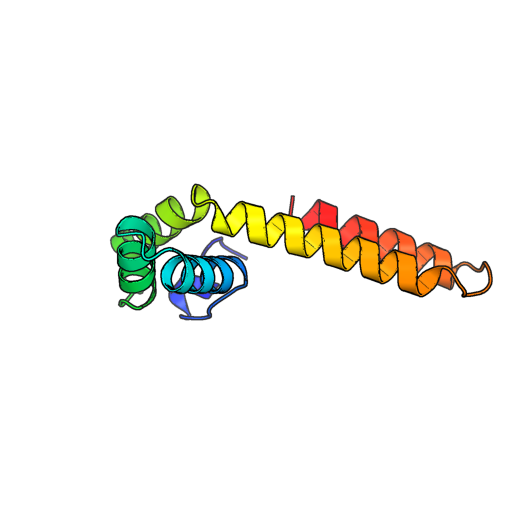8.62 97 ALA A N 1
ATOM 741 C CA . ALA A 1 97 ? 10.588 7.207 -10.181 1.00 88.62 97 ALA A CA 1
ATOM 742 C C . ALA A 1 97 ? 9.336 6.873 -9.346 1.00 88.62 97 ALA A C 1
ATOM 744 O O . ALA A 1 97 ? 9.068 7.530 -8.335 1.00 88.62 97 ALA A O 1
ATOM 745 N N . VAL A 1 98 ? 8.585 5.831 -9.726 1.00 85.62 98 VAL A N 1
ATOM 746 C CA . VAL A 1 98 ? 7.378 5.389 -9.004 1.00 85.62 98 VAL A CA 1
ATOM 747 C C . VAL A 1 98 ? 7.699 4.923 -7.578 1.00 85.62 98 VAL A C 1
ATOM 749 O O . VAL A 1 98 ? 6.974 5.275 -6.646 1.00 85.62 98 VAL A O 1
ATOM 752 N N . VAL A 1 99 ? 8.804 4.198 -7.376 1.00 83.00 99 VAL A N 1
ATOM 753 C CA . VAL A 1 99 ? 9.207 3.703 -6.046 1.00 83.00 99 VAL A CA 1
ATOM 754 C C . VAL A 1 99 ? 9.677 4.842 -5.139 1.00 83.00 99 VAL A C 1
ATOM 756 O O . VAL A 1 99 ? 9.317 4.886 -3.960 1.00 83.00 99 VAL A O 1
ATOM 759 N N . HIS A 1 100 ? 10.444 5.789 -5.686 1.00 77.69 100 HIS A N 1
ATOM 760 C CA . HIS A 1 100 ? 11.012 6.899 -4.916 1.00 77.69 100 HIS A CA 1
ATOM 761 C C . HIS A 1 100 ? 9.951 7.921 -4.492 1.00 77.69 100 HIS A C 1
ATOM 763 O O . HIS A 1 100 ? 10.059 8.497 -3.415 1.00 77.69 100 HIS A O 1
ATOM 769 N N . ARG A 1 101 ? 8.892 8.119 -5.289 1.00 71.81 101 ARG A N 1
ATOM 770 C CA . ARG A 1 101 ? 7.804 9.059 -4.962 1.00 71.81 101 ARG A CA 1
ATOM 771 C C . ARG A 1 101 ? 6.859 8.550 -3.872 1.00 71.81 101 ARG A C 1
ATOM 773 O O . ARG A 1 101 ? 6.212 9.353 -3.207 1.00 71.81 101 ARG A O 1
ATOM 780 N N . ALA A 1 102 ? 6.753 7.232 -3.715 1.00 57.97 102 ALA A N 1
ATOM 781 C CA . ALA A 1 102 ? 6.021 6.627 -2.607 1.00 57.97 102 ALA A CA 1
ATOM 782 C C . ALA A 1 102 ? 6.797 6.729 -1.279 1.00 57.97 102 ALA A C 1
ATOM 784 O O . ALA A 1 102 ? 6.188 6.520 -0.234 1.00 57.97 102 ALA A O 1
ATOM 785 N N . GLY A 1 103 ? 8.113 7.022 -1.360 1.00 50.12 103 GLY A N 1
ATOM 786 C CA . GLY A 1 103 ? 9.105 7.351 -0.317 1.00 50.12 103 GLY A CA 1
ATOM 787 C C . GLY A 1 103 ? 8.626 8.281 0.772 1.00 50.12 103 GLY A C 1
ATOM 788 O O . GLY A 1 103 ? 8.328 9.444 0.438 1.00 50.12 103 GLY A O 1
#